Protein AF-A0A7X6XNG8-F1 (afdb_monomer_lite)

Sequence (79 aa):
FPLHLHPLLNEADIYGHGRPTRIANSNRDLRQPRGSLPVTESLPDACYSIPWFKHYRPQIIEEHALAFRKVAENYRELL

pLDDT: mean 95.11, std 2.82, range [80.19, 98.38]

Radius of gyration: 19.45 Å; chains: 1; bounding box: 47×33×43 Å

Foldseek 3Di:
DQPLPDCLQAADPPPPLVGRPNPSPDPDDPRDDPPSCVVSVCQVVVDDDDDDCPDPDPVVNVVSVVVVVVCVVPVVVVD

Structure (mmCIF, N/CA/C/O backbone):
data_AF-A0A7X6XNG8-F1
#
_entry.id   AF-A0A7X6XNG8-F1
#
loop_
_atom_site.group_PDB
_atom_site.id
_atom_site.type_symbol
_atom_site.label_atom_id
_atom_site.label_alt_id
_atom_site.label_comp_id
_atom_site.label_asym_id
_atom_site.label_en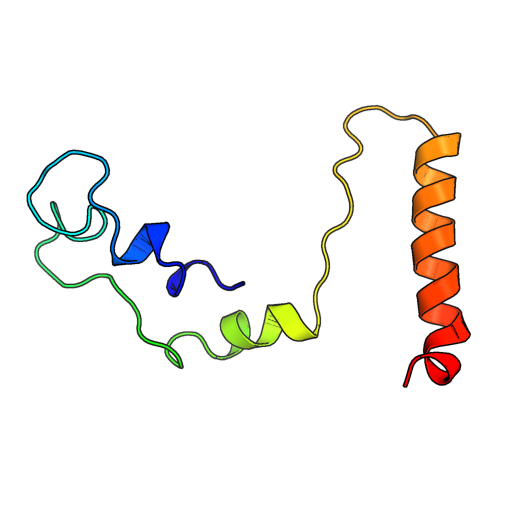tity_id
_atom_site.label_seq_id
_atom_site.pdbx_PDB_ins_code
_atom_site.Cartn_x
_atom_site.Cartn_y
_atom_site.Cartn_z
_atom_site.occupancy
_atom_site.B_iso_or_equiv
_atom_site.auth_seq_id
_atom_site.auth_comp_id
_atom_site.auth_asym_id
_atom_site.auth_atom_id
_atom_site.pdbx_PDB_model_num
ATOM 1 N N . PHE A 1 1 ? -0.718 -3.736 -2.307 1.00 80.19 1 PHE A N 1
ATOM 2 C CA . PHE A 1 1 ? -0.236 -4.622 -3.390 1.00 80.19 1 PHE A CA 1
ATOM 3 C C . PHE A 1 1 ? 1.255 -4.886 -3.190 1.00 80.19 1 PHE A C 1
ATOM 5 O O . PHE A 1 1 ? 1.953 -3.938 -2.832 1.00 80.19 1 PHE A O 1
ATOM 12 N N . PRO A 1 2 ? 1.749 -6.125 -3.350 1.00 92.88 2 PRO A N 1
ATOM 13 C CA . PRO A 1 2 ? 3.151 -6.453 -3.112 1.00 92.88 2 PRO A CA 1
ATOM 14 C C . PRO A 1 2 ? 4.056 -5.789 -4.160 1.00 92.88 2 PRO A C 1
ATOM 16 O O . PRO A 1 2 ? 3.834 -5.903 -5.366 1.00 92.88 2 PRO A O 1
ATOM 19 N N . LEU A 1 3 ? 5.078 -5.061 -3.700 1.00 92.94 3 LEU A N 1
ATOM 20 C CA . LEU A 1 3 ? 5.878 -4.195 -4.571 1.00 92.94 3 LEU A CA 1
ATOM 21 C C . LEU A 1 3 ? 6.656 -4.965 -5.645 1.00 92.94 3 LEU A C 1
ATOM 23 O O . LEU A 1 3 ? 6.841 -4.441 -6.740 1.00 92.94 3 LEU A O 1
ATOM 27 N N . HIS A 1 4 ? 7.087 -6.206 -5.393 1.00 94.31 4 HIS A N 1
ATOM 28 C CA . HIS A 1 4 ? 7.856 -6.978 -6.379 1.00 94.31 4 HIS A CA 1
ATOM 29 C C . HIS A 1 4 ? 7.072 -7.299 -7.652 1.00 94.31 4 HIS A C 1
ATOM 31 O O . HIS A 1 4 ? 7.707 -7.544 -8.669 1.00 94.31 4 HIS A O 1
ATOM 37 N N . LEU A 1 5 ? 5.738 -7.228 -7.624 1.00 95.31 5 LEU A N 1
ATOM 38 C CA . LEU A 1 5 ? 4.874 -7.390 -8.798 1.00 95.31 5 LEU A CA 1
ATOM 39 C C . LEU A 1 5 ? 4.446 -6.055 -9.421 1.00 95.31 5 LEU A C 1
ATOM 41 O O . LEU A 1 5 ? 3.782 -6.047 -10.452 1.00 95.31 5 LEU A O 1
ATOM 45 N N . HIS A 1 6 ? 4.778 -4.920 -8.806 1.00 94.81 6 HIS A N 1
ATOM 46 C CA . HIS A 1 6 ? 4.270 -3.623 -9.242 1.00 94.81 6 HIS A CA 1
ATOM 47 C C . HIS A 1 6 ? 4.850 -3.231 -10.621 1.00 94.81 6 HIS A C 1
ATOM 49 O O . HIS A 1 6 ? 6.076 -3.263 -10.773 1.00 94.81 6 HIS A O 1
ATOM 55 N N . PRO A 1 7 ? 4.033 -2.798 -11.607 1.00 94.94 7 PRO A N 1
ATOM 56 C CA . PRO A 1 7 ? 4.507 -2.451 -12.956 1.00 94.94 7 PRO A CA 1
ATOM 57 C C . PRO A 1 7 ? 5.610 -1.389 -12.965 1.00 94.94 7 PRO A C 1
ATOM 59 O O . PRO A 1 7 ? 6.620 -1.552 -13.643 1.00 94.94 7 PRO A O 1
ATOM 62 N N . LEU A 1 8 ? 5.496 -0.363 -12.109 1.00 94.38 8 LEU A N 1
ATOM 63 C CA . LEU A 1 8 ? 6.559 0.639 -11.913 1.00 94.38 8 LEU A CA 1
ATOM 64 C C . LEU A 1 8 ? 7.939 0.013 -11.655 1.00 94.38 8 LEU A C 1
ATOM 66 O O . LEU A 1 8 ? 8.943 0.544 -12.110 1.00 94.38 8 LEU A O 1
ATOM 70 N N . LEU A 1 9 ? 8.007 -1.106 -10.928 1.00 93.19 9 LEU A N 1
ATOM 71 C CA . LEU A 1 9 ? 9.283 -1.748 -10.626 1.00 93.19 9 LEU A CA 1
ATOM 72 C C . LEU A 1 9 ? 9.705 -2.778 -11.680 1.00 93.19 9 LEU A C 1
ATOM 74 O O . LEU A 1 9 ? 10.866 -3.166 -11.677 1.00 93.19 9 LEU A O 1
ATOM 78 N N . ASN A 1 10 ? 8.816 -3.254 -12.553 1.00 95.31 10 ASN A N 1
ATOM 79 C CA . ASN A 1 10 ? 9.119 -4.357 -13.478 1.00 95.31 10 ASN A CA 1
ATOM 80 C C . ASN A 1 10 ? 9.148 -3.962 -14.957 1.00 95.31 10 ASN A C 1
ATOM 82 O O . ASN A 1 10 ? 9.790 -4.655 -1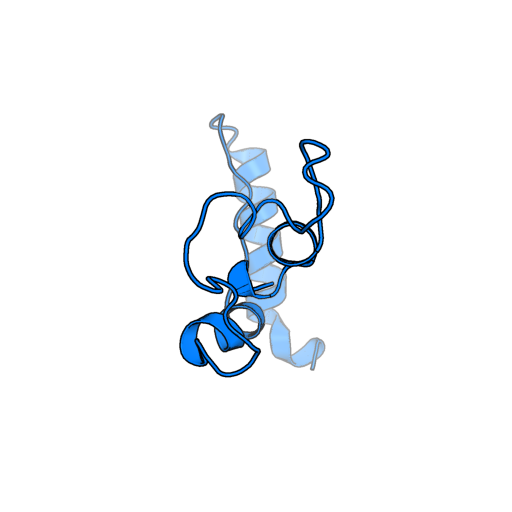5.747 1.00 95.31 10 ASN A O 1
ATOM 86 N N . GLU A 1 11 ? 8.481 -2.868 -15.315 1.00 95.50 11 GLU A N 1
ATOM 87 C CA . GLU A 1 11 ? 8.243 -2.451 -16.700 1.00 95.50 11 GLU A CA 1
ATOM 88 C C . GLU A 1 11 ? 8.762 -1.039 -16.975 1.00 95.50 11 GLU A C 1
ATOM 90 O O . GLU A 1 11 ? 9.212 -0.763 -18.084 1.00 95.50 11 GLU A O 1
ATOM 95 N N . ALA A 1 12 ? 8.748 -0.151 -15.975 1.00 97.06 12 ALA A N 1
ATOM 96 C CA . ALA A 1 12 ? 9.103 1.243 -16.197 1.00 97.06 12 ALA A CA 1
ATOM 97 C C . ALA A 1 12 ? 10.591 1.423 -16.529 1.00 97.06 12 ALA A C 1
ATOM 99 O O . ALA A 1 12 ? 11.482 0.935 -15.824 1.00 97.06 12 ALA A O 1
ATOM 100 N N . ASP A 1 13 ? 10.847 2.194 -17.581 1.00 96.88 13 ASP A N 1
ATOM 101 C CA . ASP A 1 13 ? 12.156 2.738 -17.913 1.00 96.88 13 ASP A CA 1
ATOM 102 C C . ASP A 1 13 ? 12.208 4.220 -17.522 1.00 96.88 13 ASP A C 1
ATOM 104 O O . ASP A 1 13 ? 11.899 5.112 -18.304 1.00 96.88 13 ASP A O 1
ATOM 108 N N . ILE A 1 14 ? 12.552 4.473 -16.263 1.00 96.50 14 ILE A N 1
ATOM 109 C CA . ILE A 1 14 ? 12.559 5.803 -15.646 1.00 96.50 14 ILE A CA 1
ATOM 110 C C . ILE A 1 14 ? 13.651 6.707 -16.232 1.00 96.50 14 ILE A C 1
ATOM 112 O O . ILE A 1 14 ? 13.501 7.926 -16.232 1.00 96.50 14 ILE A O 1
ATOM 116 N N . TYR A 1 15 ? 14.745 6.122 -16.726 1.00 96.12 15 TYR A N 1
ATOM 117 C CA . TYR A 1 15 ? 15.940 6.860 -17.147 1.00 96.12 15 TYR A CA 1
ATOM 118 C C . TYR A 1 15 ? 16.257 6.730 -18.645 1.00 96.12 15 TYR A C 1
ATOM 120 O O . TYR A 1 15 ? 17.281 7.240 -19.089 1.00 96.12 15 TYR A O 1
ATOM 128 N N . GLY A 1 16 ? 15.397 6.076 -19.432 1.00 96.25 16 GLY A N 1
ATOM 129 C CA . GLY A 1 16 ? 15.566 5.959 -20.883 1.00 96.25 16 GLY A CA 1
ATOM 130 C C . GLY A 1 16 ? 16.678 4.994 -21.309 1.00 96.25 16 GLY A C 1
ATOM 131 O O . GLY A 1 16 ? 17.352 5.229 -22.308 1.00 96.25 16 GLY A O 1
ATOM 132 N N . HIS A 1 17 ? 16.893 3.909 -20.565 1.00 96.19 17 HIS A N 1
ATOM 133 C CA . HIS A 1 17 ? 17.880 2.875 -20.890 1.00 96.19 17 HIS A CA 1
ATOM 134 C C . HIS A 1 17 ? 17.438 1.905 -22.006 1.00 96.19 17 HIS A C 1
ATOM 136 O O . HIS A 1 17 ? 18.191 0.989 -22.349 1.00 96.19 17 HIS A O 1
ATOM 142 N N . GLY A 1 18 ? 16.219 2.046 -22.536 1.00 96.69 18 GLY A N 1
ATOM 143 C CA . GLY A 1 18 ? 15.621 1.149 -23.531 1.00 96.69 18 GLY A CA 1
ATOM 144 C C . GLY A 1 18 ? 15.151 -0.192 -22.953 1.00 96.69 18 GLY A C 1
ATOM 145 O O . GLY A 1 18 ? 14.843 -1.118 -23.700 1.00 96.69 18 GLY A O 1
ATOM 146 N N . ARG A 1 19 ? 15.129 -0.325 -21.622 1.00 95.88 19 ARG A N 1
ATOM 147 C CA . ARG A 1 19 ? 14.710 -1.525 -20.880 1.00 95.88 19 ARG A CA 1
ATOM 148 C C . ARG A 1 19 ? 14.283 -1.146 -19.461 1.00 95.88 19 ARG A C 1
ATOM 150 O O . ARG A 1 19 ? 14.708 -0.096 -18.977 1.00 95.88 19 ARG A O 1
ATOM 157 N N . PRO A 1 20 ? 13.518 -1.998 -18.753 1.00 96.69 20 PRO A N 1
ATOM 158 C CA . PRO A 1 20 ? 13.076 -1.684 -17.400 1.00 96.69 20 PRO A CA 1
ATOM 159 C C . PRO A 1 20 ? 14.243 -1.307 -16.483 1.00 96.69 20 PRO A C 1
ATOM 161 O O . PRO A 1 20 ? 15.248 -2.021 -16.395 1.00 96.69 20 PRO A O 1
ATOM 164 N N . THR A 1 21 ? 14.096 -0.193 -15.763 1.00 95.88 21 THR A N 1
ATOM 165 C CA . THR A 1 21 ? 15.163 0.405 -14.946 1.00 95.88 21 THR A CA 1
ATOM 166 C C . THR A 1 21 ? 15.731 -0.576 -13.921 1.00 95.88 21 THR A C 1
ATOM 168 O O . THR A 1 21 ? 16.938 -0.594 -13.690 1.00 95.88 21 THR A O 1
ATOM 171 N N . ARG A 1 22 ? 14.896 -1.467 -13.374 1.00 94.81 22 ARG A N 1
ATOM 172 C CA . ARG A 1 22 ? 15.296 -2.496 -12.401 1.00 94.81 22 ARG A CA 1
ATOM 173 C C . ARG A 1 22 ? 16.372 -3.466 -12.901 1.00 94.81 22 ARG A C 1
ATOM 175 O O . ARG A 1 22 ? 17.104 -4.007 -12.079 1.00 94.81 22 ARG A O 1
ATOM 182 N N . ILE A 1 23 ? 16.473 -3.689 -14.213 1.00 96.62 23 ILE A N 1
ATOM 183 C CA . ILE A 1 23 ? 17.446 -4.615 -14.822 1.00 96.62 23 ILE A CA 1
ATOM 184 C C . ILE A 1 23 ? 18.454 -3.913 -15.739 1.00 96.62 23 ILE A C 1
ATOM 186 O O . ILE A 1 23 ? 19.305 -4.570 -16.335 1.00 96.62 23 ILE A O 1
ATOM 190 N N . ALA A 1 24 ? 18.389 -2.586 -15.865 1.00 96.75 24 ALA A N 1
ATOM 191 C CA . ALA A 1 24 ? 19.252 -1.842 -16.781 1.00 96.75 24 ALA A CA 1
ATOM 192 C C . ALA A 1 24 ? 20.745 -1.960 -16.425 1.00 96.75 24 ALA A C 1
ATOM 194 O O . ALA A 1 24 ? 21.582 -2.064 -17.318 1.00 96.75 24 ALA A O 1
ATOM 195 N N . ASN A 1 25 ? 21.054 -2.020 -15.125 1.00 95.69 25 ASN A N 1
ATOM 196 C CA . ASN A 1 25 ? 22.418 -2.047 -14.586 1.00 95.69 25 ASN A CA 1
ATOM 197 C C . ASN A 1 25 ? 22.744 -3.352 -13.839 1.00 95.69 25 ASN A C 1
ATOM 199 O O . ASN A 1 25 ? 23.615 -3.372 -12.973 1.00 95.69 25 ASN A O 1
ATOM 203 N N . SER A 1 26 ? 22.025 -4.439 -14.132 1.00 94.81 26 SER A N 1
ATOM 204 C CA . SER A 1 26 ? 22.289 -5.754 -13.543 1.00 94.81 26 SER A CA 1
ATOM 205 C C . SER A 1 26 ? 22.789 -6.736 -14.596 1.00 94.81 26 SER A C 1
ATOM 207 O O . SER A 1 26 ? 22.404 -6.670 -15.761 1.00 94.81 26 SER A O 1
ATOM 209 N N . ASN A 1 27 ? 23.633 -7.675 -14.171 1.00 96.50 27 ASN A N 1
ATOM 210 C CA . ASN A 1 27 ? 24.098 -8.794 -14.991 1.00 96.50 27 ASN A CA 1
ATOM 211 C C . ASN A 1 27 ? 23.112 -9.979 -15.015 1.00 96.50 27 ASN A C 1
ATOM 213 O O . ASN A 1 27 ? 23.378 -10.976 -15.681 1.00 96.50 27 ASN A O 1
ATOM 217 N N . ARG A 1 28 ? 21.992 -9.890 -14.287 1.00 95.12 28 ARG A N 1
ATOM 218 C CA . ARG A 1 28 ? 20.936 -10.908 -14.234 1.00 95.12 28 ARG A CA 1
ATOM 219 C C . ARG A 1 28 ? 19.556 -10.264 -14.157 1.00 95.12 28 ARG A C 1
ATOM 221 O O . ARG A 1 28 ? 19.429 -9.095 -13.797 1.00 95.12 28 ARG A O 1
ATOM 228 N N . ASP A 1 29 ? 18.514 -11.043 -14.432 1.00 95.06 29 ASP A N 1
ATOM 229 C CA . ASP A 1 29 ? 17.147 -10.598 -14.170 1.00 95.06 29 ASP A CA 1
ATOM 230 C C . ASP A 1 29 ? 16.874 -10.608 -12.657 1.00 95.06 29 ASP A C 1
ATOM 232 O O . ASP A 1 29 ? 17.069 -11.617 -11.978 1.00 95.06 29 ASP A O 1
ATOM 236 N N . LEU A 1 30 ? 16.470 -9.455 -12.124 1.00 93.81 30 LEU A N 1
ATOM 237 C CA . LEU A 1 30 ? 16.164 -9.249 -10.704 1.00 93.81 30 LEU A CA 1
ATOM 238 C C . LEU A 1 30 ? 14.658 -9.245 -10.421 1.00 93.81 30 LEU A C 1
ATOM 240 O O . LEU A 1 30 ? 14.241 -9.024 -9.279 1.00 93.81 30 LEU A O 1
ATOM 244 N N . ARG A 1 31 ? 13.831 -9.407 -11.454 1.00 94.44 31 ARG A N 1
ATOM 245 C CA . ARG A 1 31 ? 12.380 -9.469 -11.312 1.00 94.44 31 ARG A CA 1
ATOM 246 C C . ARG A 1 31 ? 12.004 -10.824 -10.735 1.00 94.44 31 ARG A C 1
ATOM 248 O O . ARG A 1 31 ? 12.603 -11.848 -11.055 1.00 94.44 31 ARG A O 1
ATOM 255 N N . GLN A 1 32 ? 11.009 -10.817 -9.862 1.00 94.94 32 GLN A N 1
ATOM 256 C CA . GLN A 1 32 ? 10.528 -12.022 -9.205 1.00 94.94 32 GLN A CA 1
ATOM 257 C C . GLN A 1 32 ? 9.081 -12.239 -9.650 1.00 94.94 32 GLN A C 1
ATOM 259 O O . GLN A 1 32 ? 8.264 -11.333 -9.466 1.00 94.94 32 GLN A O 1
ATOM 264 N N . PRO A 1 33 ? 8.750 -13.384 -10.273 1.00 94.12 33 PRO A N 1
ATOM 265 C CA . PRO A 1 33 ? 7.399 -13.622 -10.760 1.00 94.12 33 PRO A CA 1
ATOM 266 C C . PRO A 1 33 ? 6.419 -13.796 -9.595 1.00 94.12 33 PRO A C 1
ATOM 268 O O . PRO A 1 33 ? 6.814 -14.003 -8.445 1.00 94.12 33 PRO A O 1
ATOM 271 N N . ARG A 1 34 ? 5.121 -13.754 -9.896 1.00 95.62 34 ARG A N 1
ATOM 272 C CA . ARG A 1 34 ? 4.071 -14.134 -8.942 1.00 95.62 34 ARG A CA 1
ATOM 273 C C . ARG A 1 34 ? 4.338 -15.538 -8.381 1.00 95.62 34 ARG A C 1
ATOM 275 O O . ARG A 1 34 ? 4.771 -16.420 -9.117 1.00 95.62 34 ARG A O 1
ATOM 282 N N . GLY A 1 35 ? 4.090 -15.730 -7.090 1.00 96.75 35 GLY A N 1
ATOM 283 C CA . GLY A 1 35 ? 4.360 -16.9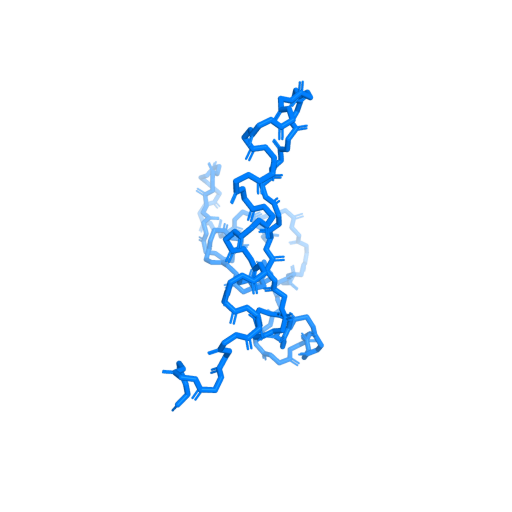64 -6.353 1.00 96.75 35 GLY A CA 1
ATOM 284 C C . GLY A 1 35 ? 5.781 -17.067 -5.797 1.00 96.75 35 GLY A C 1
ATOM 285 O O . GLY A 1 35 ? 6.056 -17.959 -5.001 1.00 96.75 35 GLY A O 1
ATOM 286 N N . SER A 1 36 ? 6.685 -16.154 -6.164 1.00 96.81 36 SER A N 1
ATOM 287 C CA . SER A 1 36 ? 8.057 -16.134 -5.638 1.00 96.81 36 SER A CA 1
ATOM 288 C C . SER A 1 36 ? 8.134 -15.732 -4.164 1.00 96.81 36 SER A C 1
ATOM 290 O O . SER A 1 36 ? 9.056 -16.151 -3.466 1.00 96.81 36 SER A O 1
ATOM 292 N N . LEU A 1 37 ? 7.173 -14.930 -3.689 1.00 96.00 37 LEU A N 1
ATOM 293 C CA . LEU A 1 37 ? 7.086 -14.445 -2.311 1.00 96.00 37 LEU A CA 1
ATOM 294 C C . LEU A 1 37 ? 5.670 -14.686 -1.760 1.00 96.00 37 LEU A C 1
ATOM 296 O O . LEU A 1 37 ? 4.948 -13.723 -1.500 1.00 96.00 37 LEU A O 1
ATOM 300 N N . PRO A 1 38 ? 5.245 -15.950 -1.574 1.00 95.12 38 PRO A N 1
ATOM 301 C CA . PRO A 1 38 ? 3.843 -16.287 -1.311 1.00 95.12 38 PRO A CA 1
ATOM 302 C C . PRO A 1 38 ? 3.298 -15.635 -0.034 1.00 95.12 38 PRO A C 1
ATOM 304 O O . PRO A 1 38 ? 2.172 -15.151 -0.028 1.00 95.12 38 PRO A O 1
ATOM 307 N N . VAL A 1 39 ? 4.121 -15.535 1.015 1.00 94.69 39 VAL A N 1
ATOM 308 C CA . VAL A 1 39 ? 3.747 -14.860 2.270 1.00 94.69 39 VAL A CA 1
ATOM 309 C C . VAL A 1 39 ? 3.516 -13.365 2.050 1.00 94.69 39 VAL A C 1
ATOM 311 O O . VAL A 1 39 ? 2.524 -12.815 2.512 1.00 94.69 39 VAL A O 1
ATOM 314 N N . THR A 1 40 ? 4.403 -12.687 1.319 1.00 94.25 40 THR A N 1
ATOM 315 C CA . THR A 1 40 ? 4.243 -11.258 1.005 1.00 94.25 40 THR A CA 1
ATOM 316 C C . THR A 1 40 ? 3.035 -11.018 0.104 1.00 94.25 40 THR A C 1
ATOM 318 O O . THR A 1 40 ? 2.345 -10.009 0.242 1.00 94.25 40 THR A O 1
ATOM 321 N N . GLU A 1 41 ? 2.781 -11.935 -0.828 1.00 95.62 41 GLU A N 1
ATOM 322 C CA . GLU A 1 41 ? 1.658 -11.858 -1.760 1.00 95.62 41 GLU A CA 1
ATOM 323 C C . GLU A 1 41 ? 0.300 -12.023 -1.070 1.00 95.62 41 GLU A C 1
ATOM 325 O O . GLU A 1 41 ? -0.658 -11.433 -1.560 1.00 95.62 41 GLU A O 1
ATOM 330 N N . SER A 1 42 ? 0.224 -12.719 0.072 1.00 94.88 42 SER A N 1
ATOM 331 C CA . SER A 1 42 ? -1.010 -12.861 0.860 1.00 94.88 42 SER A CA 1
ATOM 332 C C . SER A 1 42 ? -1.281 -11.706 1.834 1.00 94.88 42 SER A C 1
ATOM 334 O O . SER A 1 42 ? -2.393 -11.571 2.334 1.00 94.88 42 SER A O 1
ATOM 336 N N . LEU A 1 43 ? -0.291 -10.857 2.141 1.00 93.31 43 LEU A N 1
ATOM 337 C CA . LEU A 1 43 ? -0.474 -9.759 3.106 1.00 93.31 43 LEU A CA 1
ATOM 338 C C . LEU A 1 43 ? -1.576 -8.747 2.746 1.00 93.31 43 LEU A C 1
ATOM 340 O O . LEU A 1 43 ? -2.239 -8.288 3.673 1.00 93.31 43 LEU A O 1
ATOM 344 N N . PRO A 1 44 ? -1.814 -8.364 1.473 1.00 92.12 44 PRO A N 1
ATOM 345 C CA . PRO A 1 44 ? -2.876 -7.415 1.138 1.00 92.12 44 PRO A CA 1
ATOM 346 C C . PRO A 1 44 ? -4.278 -7.841 1.587 1.00 92.12 44 PRO A C 1
ATOM 348 O O . PRO A 1 44 ? -5.113 -6.969 1.794 1.00 92.12 44 PRO A O 1
ATOM 351 N N . ASP A 1 45 ? -4.519 -9.143 1.759 1.00 91.50 45 ASP A N 1
ATOM 352 C CA . ASP A 1 45 ? -5.821 -9.670 2.181 1.00 91.50 45 ASP A CA 1
ATOM 353 C C . ASP A 1 45 ? -6.033 -9.554 3.700 1.00 91.50 45 ASP A C 1
ATOM 355 O O . ASP A 1 45 ? -7.162 -9.562 4.181 1.00 91.50 45 ASP A O 1
ATOM 359 N N . ALA A 1 46 ? -4.945 -9.437 4.467 1.00 89.88 46 ALA A N 1
ATOM 360 C CA . ALA A 1 46 ? -4.966 -9.440 5.930 1.00 89.88 46 ALA A CA 1
ATOM 361 C C . ALA A 1 46 ? -4.463 -8.131 6.559 1.00 89.88 46 ALA A C 1
ATOM 363 O O . ALA A 1 46 ? -4.597 -7.929 7.766 1.00 89.88 46 ALA A O 1
ATOM 364 N N . CYS A 1 47 ? -3.845 -7.246 5.776 1.00 91.88 47 CYS A N 1
ATOM 365 C CA . CYS A 1 47 ? -3.222 -6.021 6.262 1.00 91.88 47 CYS A CA 1
ATOM 366 C C . CYS A 1 47 ? -3.851 -4.780 5.630 1.00 91.88 47 CYS A C 1
ATOM 368 O O . CYS A 1 47 ? -4.049 -4.695 4.422 1.00 91.88 47 CYS A O 1
ATOM 370 N N . TYR A 1 48 ? -4.051 -3.762 6.459 1.00 91.38 48 TYR A N 1
ATOM 371 C CA . TYR A 1 48 ? -4.429 -2.415 6.050 1.00 91.38 48 TYR A CA 1
ATOM 372 C C . TYR A 1 48 ? -3.459 -1.402 6.665 1.00 91.38 48 TYR A C 1
ATOM 374 O O . TYR A 1 48 ? -2.694 -1.717 7.576 1.00 91.38 48 TYR A O 1
ATOM 382 N N . SER A 1 49 ? -3.441 -0.182 6.133 1.00 91.75 49 SER A N 1
ATOM 383 C CA . SER A 1 49 ? -2.551 0.879 6.611 1.00 91.75 49 SER A CA 1
ATOM 384 C C . SER A 1 49 ? -3.292 1.856 7.512 1.00 91.75 49 SER A C 1
ATOM 386 O O . SER A 1 49 ? -4.409 2.271 7.210 1.00 91.75 49 SER A O 1
ATOM 388 N N . ILE A 1 50 ? -2.636 2.261 8.596 1.00 92.94 50 ILE A N 1
ATOM 389 C CA . ILE A 1 50 ? -3.095 3.361 9.443 1.00 92.94 50 ILE A CA 1
ATOM 390 C C . ILE A 1 50 ? -2.577 4.677 8.847 1.00 92.94 50 ILE A C 1
ATOM 392 O O . ILE A 1 50 ? -1.403 4.740 8.466 1.00 92.94 50 ILE A O 1
ATOM 396 N N . PRO A 1 51 ? -3.407 5.733 8.759 1.00 93.88 51 PRO A N 1
ATOM 397 C CA . PRO A 1 51 ? -2.944 7.048 8.340 1.00 93.88 51 PRO A CA 1
ATOM 398 C C . PRO A 1 51 ? -1.754 7.529 9.168 1.00 93.88 51 PRO A C 1
ATOM 400 O O . PRO A 1 51 ? -1.679 7.331 10.381 1.00 93.88 51 PRO A O 1
ATOM 403 N N . TRP A 1 52 ? -0.815 8.204 8.510 1.00 95.12 52 TRP A N 1
ATOM 404 C CA . TRP A 1 52 ? 0.355 8.729 9.197 1.00 95.12 52 TRP A CA 1
ATOM 405 C C . TRP A 1 52 ? 0.014 10.022 9.951 1.00 95.12 52 TRP A C 1
ATOM 407 O O . TRP A 1 52 ? 0.047 11.122 9.394 1.00 95.12 52 TRP A O 1
ATOM 417 N N . PHE A 1 53 ? -0.287 9.894 11.244 1.00 96.44 53 PHE A N 1
ATOM 418 C CA . PHE A 1 53 ? -0.563 11.020 12.139 1.00 96.44 53 PHE A CA 1
ATOM 419 C C . PHE A 1 53 ? 0.724 11.758 12.546 1.00 96.44 53 PHE A C 1
ATOM 421 O O . PHE A 1 53 ? 1.225 11.613 13.657 1.00 96.44 53 PHE A O 1
ATOM 428 N N . LYS A 1 54 ? 1.273 12.573 11.636 1.00 96.44 54 LYS A N 1
ATOM 429 C CA . LYS A 1 54 ? 2.491 13.379 11.879 1.00 96.44 54 LYS A CA 1
ATOM 430 C C . LYS A 1 54 ? 2.348 14.404 13.005 1.00 96.44 54 LYS A C 1
ATOM 432 O O . LYS A 1 54 ? 3.336 14.783 13.623 1.00 96.44 54 LYS A O 1
ATOM 437 N N . HIS A 1 55 ? 1.130 14.884 13.227 1.00 97.38 55 HIS A N 1
ATOM 438 C CA . HIS A 1 55 ? 0.806 15.840 14.274 1.00 97.38 55 HIS A CA 1
ATOM 439 C C . HIS A 1 55 ? -0.207 15.216 15.223 1.00 97.38 55 HIS A C 1
ATOM 441 O O . HIS A 1 55 ? -1.178 14.603 14.775 1.00 97.38 55 HIS A O 1
ATOM 447 N N . TYR A 1 56 ? -0.010 15.420 16.523 1.00 97.06 56 TYR A N 1
ATOM 448 C CA . TYR A 1 56 ? -0.942 14.939 17.532 1.00 97.06 56 TYR A CA 1
ATOM 449 C C . TYR A 1 56 ? -2.194 15.824 17.569 1.00 97.06 56 TYR A C 1
ATOM 451 O O . TYR A 1 56 ? -2.204 16.897 18.168 1.00 97.06 56 TYR A O 1
ATOM 459 N N . ARG A 1 57 ? -3.240 15.382 16.867 1.00 97.75 57 ARG A N 1
ATOM 460 C CA . ARG A 1 57 ? -4.566 16.013 16.824 1.00 97.75 57 ARG A CA 1
ATOM 461 C C . ARG A 1 57 ? -5.586 15.000 17.346 1.00 97.75 57 ARG A C 1
ATOM 463 O O . ARG A 1 57 ? -6.100 14.220 16.544 1.00 97.75 57 ARG A O 1
ATOM 470 N N . PRO A 1 58 ? -5.823 14.946 18.667 1.00 97.94 58 PRO A N 1
ATOM 471 C CA . PRO A 1 58 ? -6.502 13.817 19.297 1.00 97.94 58 PRO A CA 1
ATOM 472 C C . PRO A 1 58 ? -7.917 13.591 18.761 1.00 97.94 58 PRO A C 1
ATOM 474 O O . PRO A 1 58 ? -8.278 12.447 18.532 1.00 97.94 58 PRO A O 1
ATOM 477 N N . GLN A 1 59 ? -8.663 14.656 18.456 1.00 98.38 59 GLN A N 1
ATOM 478 C CA . GLN A 1 59 ? -10.021 14.554 17.908 1.00 98.38 59 GLN A CA 1
ATOM 479 C C . GLN A 1 59 ? -10.033 13.825 16.556 1.00 98.38 59 GLN A C 1
ATOM 481 O O . GLN A 1 59 ? -10.786 12.881 16.359 1.00 98.38 59 GLN A O 1
ATOM 486 N N . ILE A 1 60 ? -9.125 14.196 15.647 1.00 97.44 60 ILE A N 1
ATOM 487 C CA . ILE A 1 60 ? -9.022 13.563 14.322 1.00 97.44 60 ILE A CA 1
ATOM 488 C C . ILE A 1 60 ? -8.548 12.111 14.455 1.00 97.44 60 ILE A C 1
ATOM 4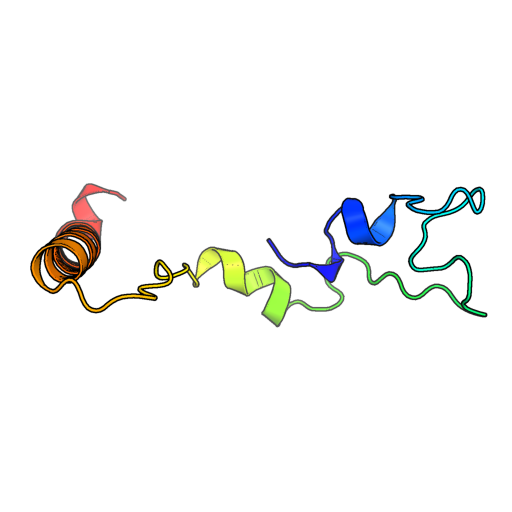90 O O . ILE A 1 60 ? -9.036 11.231 13.750 1.00 97.44 60 ILE A O 1
ATOM 494 N N . ILE A 1 61 ? -7.584 11.844 15.339 1.00 98.25 61 ILE A N 1
ATOM 495 C CA . ILE A 1 61 ? -7.081 10.482 15.578 1.00 98.25 61 ILE A CA 1
ATOM 496 C C . ILE A 1 61 ? -8.207 9.590 16.117 1.00 98.25 61 ILE A C 1
ATOM 498 O O . ILE A 1 61 ? -8.365 8.459 15.657 1.00 98.25 61 ILE A O 1
ATOM 502 N N . GLU A 1 62 ? -9.004 10.108 17.051 1.00 98.31 62 GLU A N 1
ATOM 503 C CA . GLU A 1 62 ? -10.152 9.411 17.622 1.00 98.31 62 GLU A CA 1
ATOM 504 C C . GLU A 1 62 ? -11.215 9.109 16.562 1.00 98.31 62 GLU A C 1
ATOM 506 O O . GLU A 1 62 ? -11.642 7.964 16.459 1.00 98.31 62 GLU A O 1
ATOM 511 N N . GLU A 1 63 ? -11.570 10.069 15.704 1.00 97.75 63 GLU A N 1
ATOM 512 C CA . GLU A 1 63 ? -12.502 9.843 14.589 1.00 97.75 63 GLU A CA 1
ATOM 513 C C . GLU A 1 63 ? -12.065 8.671 13.692 1.00 97.75 63 GLU A C 1
ATOM 515 O O . GLU A 1 63 ? -12.878 7.811 13.343 1.00 97.75 63 GLU A O 1
ATOM 520 N N . HIS A 1 64 ? -10.770 8.582 13.365 1.00 97.62 64 HIS A N 1
ATOM 521 C CA . HIS A 1 64 ? -10.237 7.465 12.583 1.00 97.62 64 HIS A CA 1
ATOM 522 C C . HIS A 1 64 ? -10.315 6.144 13.357 1.00 97.62 64 HIS A C 1
ATOM 524 O O . HIS A 1 64 ? -10.777 5.144 12.809 1.00 97.62 64 HIS A O 1
ATOM 530 N N . ALA A 1 65 ? -9.901 6.126 14.628 1.00 97.38 65 ALA A N 1
ATOM 531 C CA . ALA A 1 65 ? -9.979 4.933 15.472 1.00 97.38 65 ALA A CA 1
ATOM 532 C C . ALA A 1 65 ? -11.423 4.419 15.609 1.00 97.38 65 ALA A C 1
ATOM 534 O O . ALA A 1 65 ? -11.668 3.216 15.495 1.00 97.38 65 ALA A O 1
ATOM 535 N N . LEU A 1 66 ? -12.388 5.327 15.779 1.00 98.25 66 LEU A N 1
ATOM 536 C CA . LEU A 1 66 ? -13.813 5.011 15.836 1.00 98.25 66 LEU A CA 1
ATOM 537 C C . LEU A 1 66 ? -14.329 4.432 14.515 1.00 98.25 66 LEU A C 1
ATOM 539 O O . LEU A 1 66 ? -15.130 3.499 14.545 1.00 98.25 66 LEU A O 1
ATOM 543 N N . ALA A 1 67 ? -13.854 4.926 13.369 1.00 96.25 67 ALA A N 1
ATOM 544 C CA . ALA A 1 67 ? -14.211 4.372 12.066 1.00 96.25 67 ALA A CA 1
ATOM 545 C C . ALA A 1 67 ? -13.732 2.917 11.910 1.00 96.25 67 ALA A C 1
ATOM 547 O O . ALA A 1 67 ? -14.521 2.057 11.514 1.00 96.25 67 ALA A O 1
ATOM 548 N N . PHE A 1 68 ? -12.482 2.618 12.286 1.00 96.19 68 PHE A N 1
ATOM 549 C CA . PHE A 1 68 ? -11.971 1.241 12.284 1.00 96.19 68 PHE A CA 1
ATOM 550 C C . PHE A 1 68 ? -12.751 0.347 13.254 1.00 96.19 68 PHE A C 1
ATOM 552 O O . PHE A 1 68 ? -13.165 -0.747 12.872 1.00 96.19 68 PHE A O 1
ATOM 559 N N . ARG A 1 69 ? -13.008 0.825 14.480 1.00 97.31 69 ARG A N 1
ATOM 560 C CA . ARG A 1 69 ? -13.779 0.085 15.488 1.00 97.31 69 ARG A CA 1
ATOM 561 C C . ARG A 1 69 ? -15.188 -0.239 14.998 1.00 97.31 69 ARG A C 1
ATOM 563 O O . ARG A 1 69 ? -15.599 -1.390 15.082 1.00 97.31 69 ARG A O 1
ATOM 570 N N . LYS A 1 70 ? -15.891 0.741 14.419 1.00 97.25 70 LYS A N 1
ATOM 571 C CA . LYS A 1 70 ? -17.238 0.561 13.858 1.00 97.25 70 LYS A CA 1
ATOM 572 C C . LYS A 1 70 ? -17.275 -0.597 12.861 1.00 97.25 70 LYS A C 1
ATOM 574 O O . LYS A 1 70 ? -18.170 -1.430 12.941 1.00 97.25 70 LYS A O 1
ATOM 579 N N . VAL A 1 71 ? -16.324 -0.650 11.932 1.00 95.44 71 VAL A N 1
ATOM 580 C CA . VAL A 1 71 ? -16.279 -1.706 10.909 1.00 95.44 71 VAL A CA 1
ATOM 581 C C . VAL A 1 71 ? -15.895 -3.052 11.525 1.00 95.44 71 VAL A C 1
ATOM 583 O O . VAL A 1 71 ? -16.545 -4.055 11.247 1.00 95.44 71 VAL A O 1
ATOM 586 N N . ALA A 1 72 ? -14.879 -3.079 12.390 1.00 94.75 72 ALA A N 1
ATOM 587 C CA . ALA A 1 72 ? -14.393 -4.310 13.007 1.00 94.75 72 ALA A CA 1
ATOM 588 C C . ALA A 1 72 ? -15.435 -4.969 13.927 1.00 94.75 72 ALA A C 1
ATOM 590 O O . ALA A 1 72 ? -15.585 -6.187 13.905 1.00 94.75 72 ALA A O 1
ATOM 591 N N . GLU A 1 73 ? -16.178 -4.185 14.711 1.00 97.62 73 GLU A N 1
ATOM 592 C CA . GLU A 1 73 ? -17.204 -4.701 15.628 1.00 97.62 73 GLU A CA 1
ATOM 593 C C . GLU A 1 73 ? -18.474 -5.168 14.900 1.00 97.62 73 GLU A C 1
ATOM 595 O O . GLU A 1 73 ? -19.161 -6.060 15.391 1.00 97.62 73 GLU A O 1
ATOM 600 N N . ASN A 1 74 ? -18.758 -4.628 13.708 1.00 97.19 74 ASN A N 1
ATOM 601 C CA . ASN A 1 74 ? -19.965 -4.935 12.928 1.00 97.19 74 ASN A CA 1
ATOM 602 C C . ASN A 1 74 ? -19.664 -5.720 11.638 1.00 97.19 74 ASN A C 1
ATOM 604 O O . ASN A 1 74 ? -20.473 -5.731 10.714 1.00 97.19 74 ASN A O 1
ATOM 608 N N . TYR A 1 75 ? -18.515 -6.403 11.556 1.00 95.06 75 TYR A N 1
ATOM 609 C CA . TYR A 1 75 ? -18.060 -7.069 10.325 1.00 95.06 75 TYR A CA 1
ATOM 610 C C . TYR A 1 75 ? -19.076 -8.065 9.743 1.00 95.06 75 TYR A C 1
ATOM 612 O O . TYR A 1 75 ? -19.120 -8.257 8.535 1.00 95.06 75 TYR A O 1
ATOM 620 N N . ARG A 1 76 ? -19.909 -8.686 10.589 1.00 96.81 76 ARG A N 1
ATOM 621 C CA . ARG A 1 76 ? -20.926 -9.662 10.166 1.00 96.81 76 ARG A CA 1
ATOM 622 C C . ARG A 1 76 ? -22.026 -9.062 9.298 1.00 96.81 76 ARG A C 1
ATOM 624 O O . 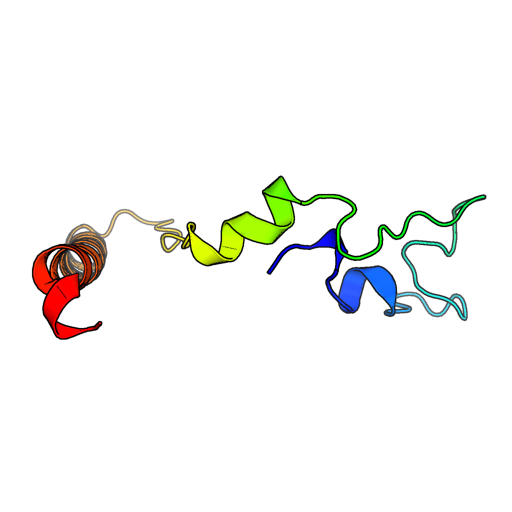ARG A 1 76 ? -22.624 -9.797 8.532 1.00 96.81 76 ARG A O 1
ATOM 631 N N . GLU A 1 77 ? -22.300 -7.767 9.423 1.00 96.00 77 GLU A N 1
ATOM 632 C CA . GLU A 1 77 ? -23.280 -7.073 8.576 1.00 96.00 77 GLU A CA 1
ATOM 633 C C . GLU A 1 77 ? -22.703 -6.714 7.194 1.00 96.00 77 GLU A C 1
ATOM 635 O O . GLU A 1 77 ? -23.432 -6.250 6.321 1.00 96.00 77 GLU A O 1
ATOM 640 N N . LEU A 1 78 ? -21.392 -6.902 7.002 1.00 86.56 78 LEU A N 1
ATOM 641 C CA . LEU A 1 78 ? -20.645 -6.547 5.793 1.00 86.56 78 LEU A CA 1
ATOM 642 C C . LEU A 1 78 ? -20.176 -7.775 4.987 1.00 86.56 78 LEU A C 1
ATOM 644 O O . LEU A 1 78 ? -19.513 -7.594 3.965 1.00 86.56 78 LEU A O 1
ATOM 648 N N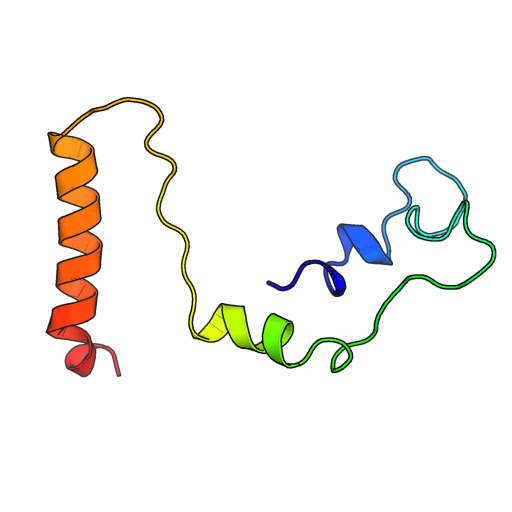 . LEU A 1 79 ? -20.482 -8.992 5.458 1.00 86.81 79 LEU A N 1
ATOM 649 C CA . LEU A 1 79 ? -20.185 -10.281 4.814 1.00 86.81 79 LEU A CA 1
ATOM 650 C C . LEU A 1 79 ? -21.452 -10.880 4.198 1.00 86.81 79 LEU A C 1
ATOM 652 O O . LEU A 1 79 ? -21.328 -11.465 3.100 1.00 86.81 79 LEU A O 1
#

Secondary structure (DSSP, 8-state):
--GGG-HHHHT--SS--SS-HHHHT-SS-----TTSSHHHHHHHHH--PPP---S--HHHHHHHHHHHHHHHHTGGGG-